Protein AF-A0A2U1D822-F1 (afdb_monomer_lite)

Structure (mmCIF, N/CA/C/O backbone):
data_AF-A0A2U1D822-F1
#
_entry.id   AF-A0A2U1D822-F1
#
loop_
_atom_site.group_PDB
_atom_site.id
_atom_site.t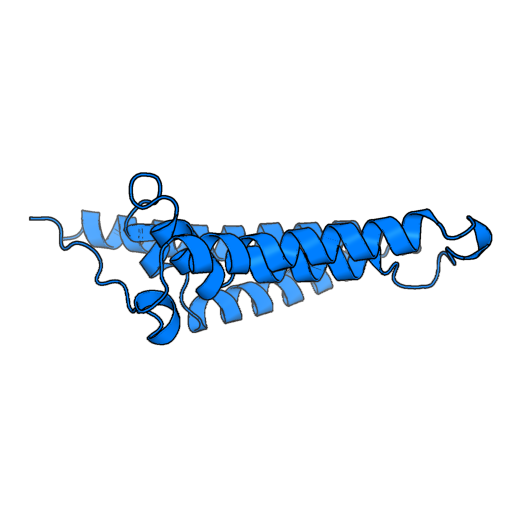ype_symbol
_atom_site.label_atom_id
_atom_site.label_alt_id
_atom_site.label_comp_id
_atom_site.label_asym_id
_atom_site.label_entity_id
_atom_site.label_seq_id
_atom_site.pdbx_PDB_ins_code
_atom_site.Cartn_x
_atom_site.Cartn_y
_atom_site.Cartn_z
_atom_site.occupancy
_atom_site.B_iso_or_equiv
_atom_site.auth_seq_id
_atom_site.auth_comp_id
_atom_site.auth_asym_id
_atom_site.auth_atom_id
_atom_site.pdbx_PDB_model_num
ATOM 1 N N . MET A 1 1 ? -28.065 -1.301 16.723 1.00 39.00 1 MET A N 1
ATOM 2 C CA . MET A 1 1 ? -26.795 -0.536 16.687 1.00 39.00 1 MET A CA 1
ATOM 3 C C . MET A 1 1 ? -25.893 -1.210 15.665 1.00 39.00 1 MET A C 1
ATOM 5 O O . MET A 1 1 ? -25.746 -2.418 15.758 1.00 39.00 1 MET A O 1
ATOM 9 N N . ARG A 1 2 ? -25.371 -0.494 14.656 1.00 43.84 2 ARG A N 1
ATOM 10 C CA . ARG A 1 2 ? -24.466 -1.105 13.662 1.00 43.84 2 ARG A CA 1
ATOM 11 C C . ARG A 1 2 ? -23.224 -1.605 14.393 1.00 43.84 2 ARG A C 1
ATOM 13 O O . ARG A 1 2 ? -22.557 -0.795 15.034 1.00 43.84 2 ARG A O 1
ATOM 20 N N . GLU A 1 3 ? -22.934 -2.901 14.318 1.00 45.62 3 GLU A N 1
ATOM 21 C CA . GLU A 1 3 ? -21.691 -3.445 14.857 1.00 45.62 3 GLU A CA 1
ATOM 22 C C . GLU A 1 3 ? -20.515 -2.708 14.212 1.00 45.62 3 GLU A C 1
ATOM 24 O O . GLU A 1 3 ? -20.266 -2.793 13.007 1.00 45.62 3 GLU A O 1
ATOM 29 N N . VAL A 1 4 ? -19.820 -1.908 15.018 1.00 54.69 4 VAL A N 1
ATOM 30 C CA . VAL A 1 4 ? -18.572 -1.273 14.611 1.00 54.69 4 VAL A CA 1
ATOM 31 C C . VAL A 1 4 ? -17.599 -2.412 14.338 1.00 54.69 4 VAL A C 1
ATOM 33 O O . VAL A 1 4 ? -17.289 -3.183 15.245 1.00 54.69 4 VAL A O 1
ATOM 36 N N . ALA A 1 5 ? -17.164 -2.554 13.083 1.00 58.69 5 ALA A N 1
ATOM 37 C CA . ALA A 1 5 ? -16.240 -3.607 12.680 1.00 58.69 5 ALA A CA 1
ATOM 38 C C . ALA A 1 5 ? -15.054 -3.671 13.661 1.00 58.69 5 ALA A C 1
ATOM 40 O O . ALA A 1 5 ? -14.331 -2.687 13.831 1.00 58.69 5 ALA A O 1
ATOM 41 N N . LYS A 1 6 ? -14.866 -4.820 14.327 1.00 65.56 6 LYS A N 1
ATOM 42 C CA . LYS A 1 6 ? -13.728 -5.026 15.231 1.00 65.56 6 LYS A CA 1
ATOM 43 C C . LYS A 1 6 ? -12.440 -4.969 14.412 1.00 65.56 6 LYS A C 1
ATOM 45 O O . LYS A 1 6 ? -12.196 -5.816 13.556 1.00 65.56 6 LYS A O 1
ATOM 50 N N . ILE A 1 7 ? -11.620 -3.953 14.671 1.00 71.38 7 ILE A N 1
ATOM 51 C CA . ILE A 1 7 ? -10.304 -3.822 14.048 1.00 71.38 7 ILE A CA 1
ATOM 52 C C . ILE A 1 7 ? -9.377 -4.859 14.690 1.00 71.38 7 ILE A C 1
ATOM 54 O O . ILE A 1 7 ? -9.053 -4.761 15.876 1.00 71.38 7 ILE A O 1
ATOM 58 N N . ASN A 1 8 ? -8.927 -5.834 13.899 1.00 78.06 8 ASN A N 1
ATOM 59 C CA . ASN A 1 8 ? -7.867 -6.760 14.294 1.00 78.06 8 ASN A CA 1
ATOM 60 C C . ASN A 1 8 ? -6.518 -6.041 14.222 1.00 78.06 8 ASN A C 1
ATOM 62 O O . ASN A 1 8 ? -5.815 -6.055 13.208 1.00 78.06 8 ASN A O 1
ATOM 66 N N . TRP A 1 9 ? -6.202 -5.349 15.309 1.00 82.12 9 TRP A N 1
ATOM 67 C CA . TRP A 1 9 ? -4.990 -4.561 15.439 1.00 82.12 9 TRP A CA 1
ATOM 68 C C . TRP A 1 9 ? -3.732 -5.418 15.380 1.00 82.12 9 TRP A C 1
ATOM 70 O O . TRP A 1 9 ? -3.612 -6.428 16.071 1.00 82.12 9 TRP A O 1
ATOM 80 N N . ILE A 1 10 ? -2.746 -4.943 14.626 1.00 85.38 10 ILE A N 1
ATOM 81 C CA . ILE A 1 10 ? -1.375 -5.418 14.742 1.00 85.38 10 ILE A CA 1
ATOM 82 C C . ILE A 1 10 ? -0.826 -4.891 16.073 1.00 85.38 10 ILE A C 1
ATOM 84 O O . ILE A 1 10 ? -0.822 -3.680 16.317 1.00 85.38 10 ILE A O 1
ATOM 88 N N . ALA A 1 11 ? -0.383 -5.806 16.941 1.00 86.94 11 ALA A N 1
ATOM 89 C CA . ALA A 1 11 ? -0.072 -5.513 18.342 1.00 86.94 11 ALA A CA 1
ATOM 90 C C . ALA A 1 11 ? 0.911 -4.343 18.512 1.00 86.94 11 ALA A C 1
ATOM 92 O O . ALA A 1 11 ? 0.666 -3.436 19.306 1.00 86.94 11 ALA A O 1
ATOM 93 N N . TRP A 1 12 ? 1.985 -4.313 17.718 1.00 91.19 12 TRP A N 1
ATOM 94 C CA . TRP A 1 12 ? 2.979 -3.243 17.802 1.00 91.19 12 TRP A CA 1
ATOM 95 C C . TRP A 1 12 ? 2.443 -1.895 17.302 1.00 91.19 12 TRP A C 1
ATOM 97 O O . TRP A 1 12 ? 2.732 -0.878 17.923 1.00 91.19 12 TRP A O 1
ATOM 107 N N . ILE A 1 13 ? 1.600 -1.871 16.257 1.00 88.25 13 ILE A N 1
ATOM 108 C CA . ILE A 1 13 ? 1.005 -0.632 15.714 1.00 88.25 13 ILE A CA 1
ATOM 109 C C . ILE A 1 13 ? 0.083 0.017 16.744 1.00 88.25 13 ILE A C 1
ATOM 111 O O . ILE A 1 13 ? 0.093 1.238 16.921 1.00 88.25 13 ILE A O 1
ATOM 115 N N . LYS A 1 14 ? -0.701 -0.805 17.451 1.00 86.75 14 LYS A N 1
ATOM 116 C CA . LYS A 1 14 ? -1.608 -0.344 18.507 1.00 86.75 14 LYS A CA 1
ATOM 117 C C . LYS A 1 14 ? -0.854 0.410 19.605 1.00 86.75 14 LYS A C 1
ATOM 119 O O . LYS A 1 14 ? -1.338 1.442 20.066 1.00 86.75 14 LYS A O 1
ATOM 124 N N . ASN A 1 15 ? 0.334 -0.079 19.958 1.00 92.50 15 ASN A N 1
ATOM 125 C CA . ASN A 1 15 ? 1.156 0.427 21.057 1.00 92.50 15 ASN A CA 1
ATOM 126 C C . ASN A 1 15 ? 2.053 1.617 20.677 1.00 92.50 15 ASN A C 1
ATOM 128 O O . ASN A 1 15 ? 2.750 2.152 21.537 1.00 92.50 15 ASN A O 1
ATOM 132 N N . LEU A 1 16 ? 2.044 2.060 19.415 1.00 92.62 16 LEU A N 1
ATOM 133 C CA . LEU A 1 16 ? 2.829 3.221 19.000 1.00 92.62 16 LEU A CA 1
ATOM 134 C C . LEU A 1 16 ? 2.352 4.498 19.709 1.00 92.62 16 LEU A C 1
ATOM 136 O O . LEU A 1 16 ? 1.169 4.675 20.016 1.00 92.62 16 LEU A O 1
ATOM 140 N N . LYS A 1 17 ? 3.250 5.464 19.874 1.00 93.62 17 LYS A N 1
ATOM 141 C CA . LYS A 1 17 ? 2.914 6.859 20.191 1.00 93.62 17 LYS A CA 1
ATOM 142 C C . LYS A 1 17 ? 2.474 7.599 18.916 1.00 93.62 17 LYS A C 1
ATOM 144 O O . LYS A 1 17 ? 2.863 7.192 17.820 1.00 93.62 17 LYS A O 1
ATOM 149 N N . PRO A 1 18 ? 1.677 8.681 19.005 1.00 89.19 18 PRO A N 1
ATOM 150 C CA . PRO A 1 18 ? 1.210 9.414 17.823 1.00 89.19 18 PRO A CA 1
ATOM 151 C C . PRO A 1 18 ? 2.341 9.872 16.889 1.00 89.19 18 PRO A C 1
ATOM 153 O O . PRO A 1 18 ? 2.249 9.688 15.680 1.00 89.19 18 PRO A O 1
ATOM 156 N N . TRP A 1 19 ? 3.449 10.374 17.440 1.00 91.06 19 TRP A N 1
ATOM 157 C CA . TRP A 1 19 ? 4.611 10.796 16.649 1.00 91.06 19 TRP A CA 1
ATOM 158 C C . TRP A 1 19 ? 5.303 9.626 15.926 1.00 91.06 19 TRP A C 1
ATOM 160 O O . TRP A 1 19 ? 5.722 9.777 14.782 1.00 91.06 19 TRP A O 1
ATOM 170 N N . GLN A 1 20 ? 5.357 8.434 16.538 1.00 93.00 20 GLN A N 1
ATOM 171 C CA . GLN A 1 20 ? 5.950 7.243 15.913 1.00 93.00 20 GLN A CA 1
ATOM 172 C C . GLN A 1 20 ? 5.152 6.805 14.682 1.00 93.00 20 GLN A C 1
ATOM 174 O O . GLN A 1 20 ? 5.732 6.385 13.687 1.00 93.00 20 GLN A O 1
ATOM 179 N N . VAL A 1 21 ? 3.822 6.946 14.717 1.00 89.75 21 VAL A N 1
ATOM 180 C CA . VAL A 1 21 ? 2.963 6.643 13.560 1.00 89.75 21 VAL A CA 1
ATOM 181 C C . VAL A 1 21 ? 3.304 7.544 12.385 1.00 89.75 21 VAL A C 1
ATOM 183 O O . VAL A 1 21 ? 3.393 7.059 11.260 1.00 89.75 21 VAL A O 1
ATOM 186 N N . TRP A 1 22 ? 3.495 8.840 12.638 1.00 88.56 22 TRP A N 1
ATOM 187 C CA . TRP A 1 22 ? 3.862 9.795 11.598 1.00 88.56 22 TRP A CA 1
ATOM 188 C C . TRP A 1 22 ? 5.211 9.458 10.974 1.00 88.56 22 TRP A C 1
ATOM 190 O O . TRP A 1 22 ? 5.287 9.351 9.754 1.00 88.56 22 TRP A O 1
ATOM 200 N N . ILE A 1 23 ? 6.229 9.182 11.790 1.00 89.62 23 ILE A N 1
ATOM 201 C CA . ILE A 1 23 ? 7.561 8.800 11.299 1.00 89.62 23 ILE A CA 1
ATOM 202 C C . ILE A 1 23 ? 7.499 7.530 10.445 1.00 89.62 23 ILE A C 1
ATOM 204 O O . ILE A 1 23 ? 7.980 7.523 9.315 1.00 89.62 23 ILE A O 1
ATOM 208 N N . ILE A 1 24 ? 6.858 6.471 10.945 1.00 89.31 24 ILE A N 1
ATOM 209 C CA . ILE A 1 24 ? 6.770 5.186 10.231 1.00 89.31 24 ILE A CA 1
ATOM 210 C C . ILE A 1 24 ? 5.976 5.333 8.929 1.00 89.31 24 ILE A C 1
ATOM 212 O O . ILE A 1 24 ? 6.291 4.692 7.933 1.00 89.31 24 ILE A O 1
ATOM 216 N N . SER A 1 25 ? 4.969 6.206 8.908 1.00 84.00 25 SER A N 1
ATOM 217 C CA . SER A 1 25 ? 4.188 6.455 7.697 1.00 84.00 25 SER A CA 1
ATOM 218 C C . SER A 1 25 ? 4.933 7.278 6.644 1.00 84.00 25 SER A C 1
ATOM 220 O O . SER A 1 25 ? 4.593 7.185 5.468 1.00 84.00 25 SER A O 1
ATOM 222 N N . LEU A 1 26 ? 5.910 8.095 7.050 1.00 85.56 26 LEU A N 1
ATOM 223 C CA . LEU A 1 26 ? 6.713 8.932 6.153 1.00 85.56 26 LEU A CA 1
ATOM 224 C C . LEU A 1 26 ? 7.956 8.212 5.620 1.00 85.56 26 LEU A C 1
ATOM 226 O O . LEU A 1 26 ? 8.433 8.555 4.546 1.00 85.56 26 LEU A O 1
ATOM 230 N N . LEU A 1 27 ? 8.447 7.195 6.329 1.00 85.50 27 LEU A N 1
ATOM 231 C CA . LEU A 1 27 ? 9.607 6.380 5.950 1.00 85.50 27 LEU A CA 1
ATOM 232 C C . LEU A 1 27 ? 9.604 5.909 4.478 1.00 85.50 27 LEU A C 1
ATOM 234 O O . LEU A 1 27 ? 10.597 6.144 3.792 1.00 85.50 27 LEU A O 1
ATOM 238 N N . PRO A 1 28 ? 8.510 5.328 3.946 1.00 83.12 28 PRO A N 1
ATOM 239 C CA . PRO A 1 28 ? 8.442 4.935 2.539 1.00 83.12 28 PRO A CA 1
ATOM 240 C C . PRO A 1 28 ? 8.572 6.127 1.589 1.00 83.12 28 PRO A C 1
ATOM 242 O O . PRO A 1 28 ? 9.224 6.020 0.561 1.00 83.12 28 PRO A O 1
ATOM 245 N N . LEU A 1 29 ? 7.987 7.277 1.938 1.00 81.81 29 LEU A N 1
ATOM 246 C CA . LEU A 1 29 ? 8.046 8.487 1.117 1.00 81.81 29 LEU A CA 1
ATOM 247 C C . LEU A 1 29 ? 9.462 9.083 1.101 1.00 81.81 29 LEU A C 1
ATOM 249 O O . LEU A 1 29 ? 9.939 9.516 0.057 1.00 81.81 29 LEU A O 1
ATOM 253 N N . ILE A 1 30 ? 10.158 9.033 2.241 1.00 85.94 30 ILE A N 1
ATOM 254 C CA . ILE A 1 30 ? 11.574 9.406 2.350 1.00 85.94 30 ILE A CA 1
ATOM 255 C C . ILE A 1 30 ? 12.434 8.467 1.498 1.00 85.94 30 ILE A C 1
ATOM 257 O O . ILE A 1 30 ? 13.287 8.945 0.757 1.00 85.94 30 ILE A O 1
ATOM 261 N N . MET A 1 31 ? 12.192 7.151 1.545 1.00 84.12 31 MET A N 1
ATOM 262 C CA . MET A 1 31 ? 12.903 6.185 0.699 1.00 84.12 31 MET A CA 1
ATOM 263 C C . MET A 1 31 ? 12.696 6.479 -0.789 1.00 84.12 31 MET A C 1
ATOM 265 O O . MET A 1 31 ? 13.678 6.523 -1.526 1.00 84.12 31 MET A O 1
ATOM 269 N N . VAL A 1 32 ? 11.456 6.750 -1.216 1.00 82.62 32 VAL A N 1
ATOM 270 C CA . VAL A 1 32 ? 11.170 7.166 -2.598 1.00 82.62 32 VAL A CA 1
ATOM 271 C C . VAL A 1 32 ? 11.982 8.408 -2.953 1.00 82.62 32 VAL A C 1
ATOM 273 O O . VAL A 1 32 ? 12.696 8.402 -3.949 1.00 82.62 32 VAL A O 1
ATOM 276 N N . PHE A 1 33 ? 11.951 9.441 -2.110 1.00 83.38 33 PHE A N 1
ATOM 277 C CA . PHE A 1 33 ? 12.666 10.689 -2.369 1.00 83.38 33 PHE A CA 1
ATOM 278 C C . PHE A 1 33 ? 14.187 10.501 -2.463 1.00 83.38 33 PHE A C 1
ATOM 280 O O . PHE A 1 33 ? 14.824 11.045 -3.365 1.00 83.38 33 PHE A O 1
ATOM 287 N N . MET A 1 34 ? 14.784 9.707 -1.569 1.00 84.62 34 MET A N 1
ATOM 288 C CA . MET A 1 34 ? 16.222 9.416 -1.593 1.00 84.62 34 MET A CA 1
ATOM 289 C C . MET A 1 34 ? 16.625 8.668 -2.864 1.00 84.62 34 MET A C 1
ATOM 291 O O . MET A 1 34 ? 17.638 9.005 -3.477 1.00 84.62 34 MET A O 1
ATOM 295 N N . ILE A 1 35 ? 15.825 7.683 -3.277 1.00 80.62 35 ILE A N 1
ATOM 2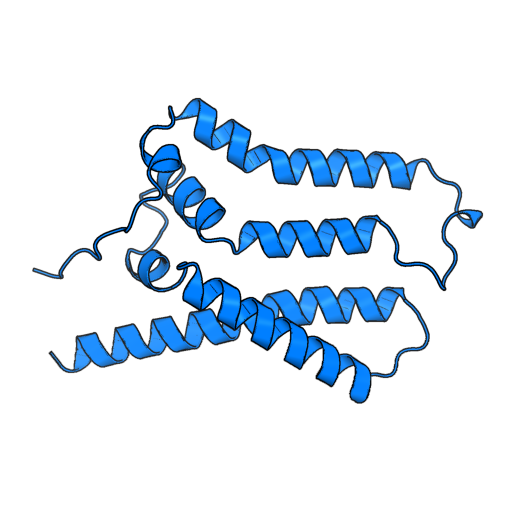96 C CA . ILE A 1 35 ? 16.096 6.897 -4.479 1.00 80.62 35 ILE A CA 1
ATOM 297 C C . ILE A 1 35 ? 15.930 7.761 -5.735 1.00 80.62 35 ILE A C 1
ATOM 299 O O . ILE A 1 35 ? 16.821 7.782 -6.583 1.00 80.62 35 ILE A O 1
ATOM 303 N N . GLU A 1 36 ? 14.854 8.544 -5.826 1.00 76.69 36 GLU A N 1
ATOM 304 C CA . GLU A 1 36 ? 14.637 9.490 -6.926 1.00 76.69 36 GLU A CA 1
ATOM 305 C C . GLU A 1 36 ? 15.791 10.487 -7.052 1.00 76.69 36 GLU A C 1
ATOM 307 O O . GLU A 1 36 ? 16.314 10.691 -8.147 1.00 76.69 36 GLU A O 1
ATOM 312 N N . THR A 1 37 ? 16.255 11.047 -5.930 1.00 82.12 37 THR A N 1
ATOM 313 C CA . THR A 1 37 ? 17.381 11.993 -5.905 1.00 82.12 37 THR A CA 1
ATOM 314 C C . THR A 1 37 ? 18.683 11.331 -6.356 1.00 82.12 37 THR A C 1
ATOM 316 O O . THR A 1 37 ? 19.414 11.902 -7.167 1.00 82.12 37 THR A O 1
ATOM 319 N N . TYR A 1 38 ? 18.964 10.111 -5.884 1.00 82.00 38 TYR A N 1
ATOM 320 C CA . TYR A 1 38 ? 20.138 9.337 -6.299 1.00 82.00 38 TYR A CA 1
ATOM 321 C C . TYR A 1 38 ? 20.162 9.112 -7.814 1.00 82.00 38 TYR A C 1
ATOM 323 O O . TYR A 1 38 ? 21.198 9.270 -8.461 1.00 82.00 38 TYR A O 1
ATOM 331 N N . PHE A 1 39 ? 19.010 8.767 -8.385 1.00 72.88 39 PHE A N 1
ATOM 332 C CA . PHE A 1 39 ? 18.868 8.499 -9.808 1.00 72.88 39 PHE A CA 1
ATOM 333 C C . PHE A 1 39 ? 18.815 9.770 -10.660 1.00 72.88 39 PHE A C 1
ATOM 335 O O . PHE A 1 39 ? 19.313 9.772 -11.781 1.00 72.88 39 PHE A O 1
ATOM 342 N N . TYR A 1 40 ? 18.275 10.874 -10.141 1.00 73.56 40 TYR A N 1
ATOM 343 C CA . TYR A 1 40 ? 18.278 12.176 -10.819 1.00 73.56 40 TYR A CA 1
ATOM 344 C C . TYR A 1 40 ? 19.692 12.701 -11.093 1.00 73.56 40 TYR A C 1
ATOM 346 O O . TYR A 1 40 ? 19.922 13.369 -12.094 1.00 73.56 40 TYR A O 1
ATOM 354 N N . GLN A 1 41 ? 20.655 12.350 -10.242 1.00 79.25 41 GLN A N 1
ATOM 355 C CA . GLN A 1 41 ? 22.057 12.731 -10.410 1.00 79.25 41 GLN A CA 1
ATOM 356 C C . GLN A 1 41 ? 22.809 11.877 -11.446 1.00 79.25 41 GLN A C 1
ATOM 358 O O . GLN A 1 41 ? 23.979 12.146 -11.724 1.00 79.25 41 GLN A O 1
ATOM 363 N N . LYS A 1 42 ? 22.192 10.826 -12.002 1.00 77.88 42 LYS A N 1
ATOM 364 C CA . LYS A 1 42 ? 22.848 9.946 -12.975 1.00 77.88 42 LYS A CA 1
ATOM 365 C C . LYS A 1 42 ? 22.689 10.486 -14.403 1.00 77.88 42 LYS A C 1
ATOM 367 O O . LYS A 1 42 ? 21.599 10.924 -14.770 1.00 77.88 42 LYS A O 1
ATOM 372 N N . PRO A 1 43 ? 23.756 10.447 -15.223 1.00 72.94 43 PRO A N 1
ATOM 373 C CA . PRO A 1 43 ? 23.703 10.914 -16.606 1.00 72.94 43 PRO A CA 1
ATOM 374 C C . PRO A 1 43 ? 22.724 10.077 -17.435 1.00 72.94 43 PRO A C 1
ATOM 376 O O . PRO A 1 43 ? 22.493 8.911 -17.129 1.00 72.94 43 PRO A O 1
ATOM 379 N N . LEU A 1 44 ? 22.197 10.649 -18.52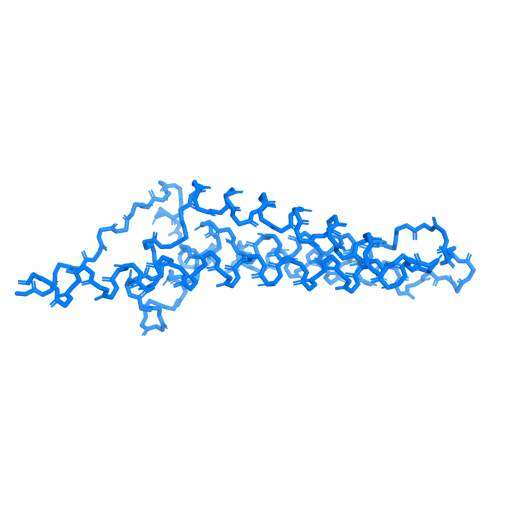3 1.00 65.25 44 LEU A N 1
ATOM 380 C CA . LEU A 1 44 ? 21.237 9.975 -19.412 1.00 65.25 44 LEU A CA 1
ATOM 381 C C . LEU A 1 44 ? 21.730 8.606 -19.919 1.00 65.25 44 LEU A C 1
ATOM 383 O O . LEU A 1 44 ? 20.942 7.678 -20.035 1.00 65.25 44 LEU A O 1
ATOM 387 N N . SER A 1 45 ? 23.041 8.450 -20.117 1.00 64.75 45 SER A N 1
ATOM 388 C CA . SER A 1 45 ? 23.689 7.191 -20.514 1.00 64.75 45 SER A CA 1
ATOM 389 C C . SER A 1 45 ? 23.629 6.074 -19.463 1.00 64.75 45 SER A C 1
ATOM 391 O O . SER A 1 45 ? 23.862 4.911 -19.786 1.00 64.75 45 SER A O 1
ATOM 393 N N . TYR A 1 46 ? 23.327 6.404 -18.204 1.00 64.44 46 TYR A N 1
ATOM 394 C CA . TYR A 1 46 ? 23.095 5.431 -17.137 1.00 64.44 46 TYR A CA 1
ATOM 395 C C . TYR A 1 46 ? 21.757 4.695 -17.323 1.00 64.44 46 TYR A C 1
ATOM 397 O O . TYR A 1 46 ? 21.601 3.555 -16.876 1.00 64.44 46 TYR A O 1
ATOM 405 N N . TRP A 1 47 ? 20.809 5.326 -18.019 1.00 60.81 47 TRP A N 1
ATOM 406 C CA . TRP A 1 47 ? 19.490 4.785 -18.318 1.00 60.81 47 TRP A CA 1
ATOM 407 C C . TRP A 1 47 ? 19.549 3.923 -19.577 1.00 60.81 47 TRP A C 1
ATOM 409 O O . TRP A 1 47 ? 19.281 4.372 -20.685 1.00 60.81 47 TRP A O 1
ATOM 419 N N . ASN A 1 48 ? 19.942 2.661 -19.405 1.00 62.34 48 ASN A N 1
ATOM 420 C CA . ASN A 1 48 ? 19.831 1.668 -20.467 1.00 62.34 48 ASN A CA 1
ATOM 421 C C . ASN A 1 48 ? 18.357 1.260 -20.620 1.00 62.34 48 ASN A C 1
ATOM 423 O O . ASN A 1 48 ? 17.758 0.774 -19.662 1.00 62.34 48 ASN A O 1
ATOM 427 N N . GLU A 1 49 ? 17.808 1.401 -21.826 1.00 59.34 49 GLU A N 1
ATOM 428 C CA . GLU A 1 49 ? 16.422 1.057 -22.187 1.00 59.34 49 GLU A CA 1
ATOM 429 C C . GLU A 1 49 ? 16.048 -0.409 -21.900 1.00 59.34 49 GLU A C 1
ATOM 431 O O . GLU A 1 49 ? 14.869 -0.744 -21.865 1.00 59.34 49 GLU A O 1
ATOM 436 N N . ASN A 1 50 ? 17.038 -1.272 -21.640 1.00 57.03 50 ASN A N 1
ATOM 437 C CA . ASN A 1 50 ? 16.867 -2.689 -21.308 1.00 57.03 50 ASN A CA 1
ATOM 438 C C . ASN A 1 50 ? 17.047 -3.028 -19.812 1.00 57.03 50 ASN A C 1
ATOM 440 O O . ASN A 1 50 ? 17.063 -4.205 -19.449 1.00 57.03 50 ASN A O 1
ATOM 444 N N . ARG A 1 51 ? 17.189 -2.038 -18.918 1.00 59.09 51 ARG A N 1
ATOM 445 C CA . ARG A 1 51 ? 17.285 -2.259 -17.463 1.00 59.09 51 ARG A CA 1
ATOM 446 C C . ARG A 1 51 ? 16.110 -1.649 -16.717 1.00 59.09 51 ARG A C 1
ATOM 448 O O . ARG A 1 51 ? 15.784 -0.492 -16.944 1.00 59.09 51 ARG A O 1
ATOM 455 N N . LEU A 1 52 ? 15.549 -2.419 -15.777 1.00 58.94 52 LEU A N 1
ATOM 456 C CA . LEU A 1 52 ? 14.578 -1.931 -14.789 1.00 58.94 52 LEU A CA 1
ATOM 457 C C . LEU A 1 52 ? 15.158 -0.701 -14.090 1.00 58.94 52 LEU A C 1
ATOM 459 O O . LEU A 1 52 ? 16.157 -0.798 -13.375 1.00 58.94 52 LEU A O 1
ATOM 463 N N . ASP A 1 53 ? 14.538 0.450 -14.337 1.00 68.75 53 ASP A N 1
ATOM 464 C CA . ASP A 1 53 ? 14.909 1.714 -13.719 1.00 68.75 53 ASP A CA 1
ATOM 465 C C . ASP A 1 53 ? 14.564 1.611 -12.224 1.00 68.75 53 ASP A C 1
ATOM 467 O O . ASP A 1 53 ? 13.468 1.198 -11.830 1.00 68.75 53 ASP A O 1
ATOM 471 N N . GLY A 1 54 ? 15.520 1.946 -11.357 1.00 66.00 54 GLY A N 1
ATOM 472 C CA . GLY A 1 54 ? 15.314 1.876 -9.915 1.00 66.00 54 GLY A CA 1
ATOM 473 C C . GLY A 1 54 ? 14.169 2.767 -9.424 1.00 66.00 54 GLY A C 1
ATOM 474 O O . GLY A 1 54 ? 13.558 2.434 -8.409 1.00 66.00 54 GLY A O 1
ATOM 475 N N . ARG A 1 55 ? 13.786 3.815 -10.163 1.00 68.81 55 ARG A N 1
ATOM 476 C CA . ARG A 1 55 ? 12.561 4.603 -9.941 1.00 68.81 55 ARG A CA 1
ATOM 477 C C . ARG A 1 55 ? 11.301 3.759 -10.100 1.00 68.81 55 ARG A C 1
ATOM 479 O O . ARG A 1 55 ? 10.383 3.843 -9.289 1.00 68.81 55 ARG A O 1
ATOM 486 N N . GLN A 1 56 ? 11.273 2.877 -11.095 1.00 70.56 56 GLN A N 1
ATOM 487 C CA . GLN A 1 56 ? 10.134 2.003 -11.383 1.00 70.56 56 GLN A CA 1
ATOM 488 C C . GLN A 1 56 ? 9.950 0.954 -10.283 1.00 70.56 56 GLN A C 1
ATOM 490 O O . GLN A 1 56 ? 8.839 0.758 -9.786 1.00 70.56 56 GLN A O 1
ATOM 495 N N . ILE A 1 57 ? 11.049 0.331 -9.845 1.00 70.88 57 ILE A N 1
ATOM 496 C CA . ILE A 1 57 ? 11.053 -0.600 -8.704 1.00 70.88 57 ILE A CA 1
ATOM 497 C C . ILE A 1 57 ? 10.572 0.120 -7.439 1.00 70.88 57 ILE A C 1
ATOM 499 O O . ILE A 1 57 ? 9.740 -0.397 -6.694 1.00 70.88 57 ILE A O 1
ATOM 503 N N . THR A 1 58 ? 11.058 1.339 -7.224 1.00 71.88 58 THR A N 1
ATOM 504 C CA . THR A 1 58 ? 10.718 2.169 -6.065 1.00 71.88 58 THR A CA 1
ATOM 505 C C . THR A 1 58 ? 9.242 2.543 -6.040 1.00 71.88 58 THR A C 1
ATOM 507 O O . THR A 1 58 ? 8.592 2.384 -5.007 1.00 71.88 58 THR A O 1
ATOM 510 N N . MET A 1 59 ? 8.677 2.952 -7.177 1.00 71.94 59 MET A N 1
ATOM 511 C CA . MET A 1 59 ? 7.243 3.212 -7.314 1.00 71.94 59 MET A CA 1
ATOM 512 C C . MET A 1 59 ? 6.417 1.946 -7.079 1.00 71.94 59 MET A C 1
ATOM 514 O O . MET A 1 59 ? 5.442 1.984 -6.329 1.00 71.94 59 MET A O 1
ATOM 518 N N . GLY A 1 60 ? 6.824 0.805 -7.643 1.00 73.81 60 GLY A N 1
ATOM 519 C CA . GLY A 1 60 ? 6.160 -0.481 -7.413 1.00 73.81 60 GLY A CA 1
ATOM 520 C C . GLY A 1 60 ? 6.110 -0.855 -5.929 1.00 73.81 60 GLY A C 1
ATOM 521 O O . GLY A 1 60 ? 5.039 -1.151 -5.397 1.00 73.81 60 GLY A O 1
ATOM 522 N N . LEU A 1 61 ? 7.245 -0.761 -5.232 1.00 76.56 61 LEU A N 1
ATOM 523 C CA . LEU A 1 61 ? 7.337 -1.028 -3.794 1.00 76.56 61 LEU A CA 1
ATOM 524 C C . LEU A 1 61 ? 6.537 -0.019 -2.961 1.00 76.56 61 LEU A C 1
ATOM 526 O O . LEU A 1 61 ? 5.882 -0.407 -1.992 1.00 76.56 61 LEU A O 1
ATOM 530 N N . TYR A 1 62 ? 6.540 1.256 -3.349 1.00 80.12 62 TYR A N 1
ATOM 531 C CA . TYR A 1 62 ? 5.746 2.294 -2.697 1.00 80.12 62 TYR A CA 1
ATOM 532 C C . TYR A 1 62 ? 4.245 2.004 -2.791 1.00 80.12 62 TYR A C 1
ATOM 534 O O . TYR A 1 62 ? 3.544 2.044 -1.776 1.00 80.12 62 TYR A O 1
ATOM 542 N N . PHE A 1 63 ? 3.749 1.636 -3.975 1.00 74.38 63 PHE A N 1
ATOM 543 C CA . PHE A 1 63 ? 2.352 1.240 -4.137 1.00 74.38 63 PHE A CA 1
ATOM 544 C C . PHE A 1 63 ? 2.035 -0.044 -3.369 1.00 74.38 63 PHE A C 1
ATOM 546 O O . PHE A 1 63 ? 1.020 -0.094 -2.678 1.00 74.38 63 PHE A O 1
ATOM 553 N N . MET A 1 64 ? 2.914 -1.051 -3.394 1.00 77.06 64 MET A N 1
ATOM 554 C CA . MET A 1 64 ? 2.730 -2.256 -2.576 1.00 77.06 64 MET A CA 1
ATOM 555 C C . MET A 1 64 ? 2.591 -1.915 -1.090 1.00 77.06 64 MET A C 1
ATOM 557 O O . MET A 1 64 ? 1.686 -2.442 -0.439 1.00 77.06 64 MET A O 1
ATOM 561 N N . TRP A 1 65 ? 3.429 -1.008 -0.571 1.00 81.81 65 TRP A N 1
ATOM 562 C CA . TRP A 1 65 ? 3.375 -0.531 0.810 1.00 81.81 65 TRP A CA 1
ATOM 563 C C . TRP A 1 65 ? 2.072 0.209 1.135 1.00 81.81 65 TRP A C 1
ATOM 565 O O . TRP A 1 65 ? 1.429 -0.113 2.138 1.00 81.81 65 TRP A O 1
ATOM 575 N N . LEU A 1 66 ? 1.667 1.167 0.290 1.00 77.44 66 LEU A N 1
ATOM 576 C CA . LEU A 1 66 ? 0.461 1.995 0.465 1.00 77.44 66 LEU A CA 1
ATOM 577 C C . LEU A 1 66 ? -0.822 1.184 0.649 1.00 77.44 66 LEU A C 1
ATOM 579 O O . LEU A 1 66 ? -1.812 1.681 1.185 1.00 77.44 66 LEU A O 1
ATOM 583 N N . PHE A 1 67 ? -0.802 -0.047 0.163 1.00 76.69 67 PHE A N 1
ATOM 584 C CA . PHE A 1 67 ? -1.930 -0.954 0.149 1.00 76.69 67 PHE A CA 1
ATOM 585 C C . PHE A 1 67 ? -1.833 -2.059 1.208 1.00 76.69 67 PHE A C 1
ATOM 587 O O . PHE A 1 67 ? -2.727 -2.898 1.308 1.00 76.69 67 PHE A O 1
ATOM 594 N N . THR A 1 68 ? -0.787 -2.063 2.038 1.00 83.12 68 THR A N 1
ATOM 595 C CA . THR A 1 68 ? -0.632 -3.051 3.113 1.00 83.12 68 THR A CA 1
ATOM 596 C C . THR A 1 68 ? -1.633 -2.850 4.261 1.00 83.12 68 THR A C 1
ATOM 598 O O . THR A 1 68 ? -2.035 -1.723 4.568 1.00 83.12 68 THR A O 1
ATOM 601 N N . PRO A 1 69 ? -1.960 -3.926 5.006 1.00 82.31 69 PRO A N 1
ATOM 602 C CA . PRO A 1 69 ? -2.669 -3.833 6.285 1.00 82.31 69 PRO A CA 1
ATOM 603 C C . PRO A 1 69 ? -1.980 -2.911 7.299 1.00 82.31 69 PRO A C 1
ATOM 605 O O . PRO A 1 69 ? -2.649 -2.250 8.093 1.00 82.31 69 PRO A O 1
ATOM 608 N N . ILE A 1 70 ? -0.643 -2.864 7.271 1.00 86.75 70 ILE A N 1
ATOM 609 C CA . ILE A 1 70 ? 0.170 -2.010 8.143 1.00 86.75 70 ILE A CA 1
ATOM 610 C C . ILE A 1 70 ? -0.140 -0.542 7.860 1.00 86.75 70 ILE A C 1
ATOM 612 O O . ILE A 1 70 ? -0.522 0.190 8.774 1.00 86.75 70 ILE A O 1
ATOM 616 N N . GLU A 1 71 ? -0.024 -0.117 6.601 1.00 86.06 71 GLU A N 1
ATOM 617 C CA . GLU A 1 71 ? -0.283 1.268 6.218 1.00 86.06 71 GLU A CA 1
ATOM 618 C C . GLU A 1 71 ? -1.730 1.664 6.526 1.00 86.06 71 GLU A C 1
ATOM 620 O O . GLU A 1 71 ? -1.946 2.718 7.123 1.00 86.06 71 GLU A O 1
ATOM 625 N N . ALA A 1 72 ? -2.706 0.794 6.250 1.00 81.69 72 ALA A N 1
ATOM 626 C CA . ALA A 1 72 ? -4.112 1.071 6.536 1.00 81.69 72 ALA A CA 1
ATOM 627 C C . ALA A 1 72 ? -4.377 1.321 8.036 1.00 81.69 72 ALA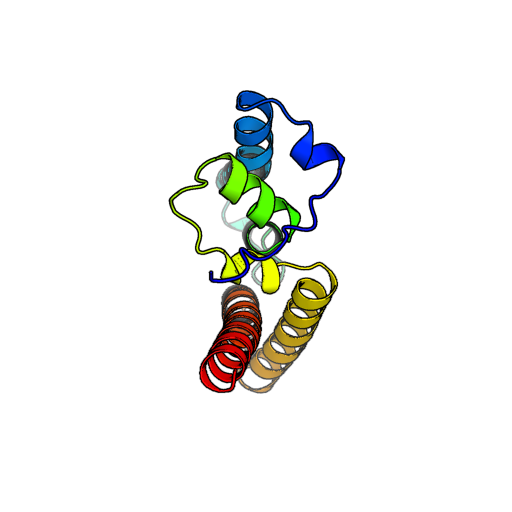 A C 1
ATOM 629 O O . ALA A 1 72 ? -5.144 2.219 8.401 1.00 81.69 72 ALA A O 1
ATOM 630 N N . GLN A 1 73 ? -3.722 0.565 8.925 1.00 85.75 73 GLN A N 1
ATOM 631 C CA . GLN A 1 73 ? -3.818 0.770 10.376 1.00 85.75 73 GLN A CA 1
ATOM 632 C C . GLN A 1 73 ? -3.058 2.022 10.841 1.00 85.75 73 GLN A C 1
ATOM 634 O O . GLN A 1 73 ? -3.547 2.754 11.706 1.00 85.75 73 GLN A O 1
ATOM 639 N N . LEU A 1 74 ? -1.900 2.325 10.246 1.00 88.25 74 LEU A N 1
ATOM 640 C CA . LEU A 1 74 ? -1.169 3.573 10.498 1.00 88.25 74 LEU A CA 1
ATOM 641 C C . LEU A 1 74 ? -1.965 4.800 10.029 1.00 88.25 74 LEU A C 1
ATOM 643 O O . LEU A 1 74 ? -1.990 5.826 10.709 1.00 88.25 74 LEU A O 1
ATOM 647 N N . ARG A 1 75 ? -2.652 4.715 8.888 1.00 85.44 75 ARG A N 1
ATOM 648 C CA . ARG A 1 75 ? -3.518 5.775 8.364 1.00 85.44 75 ARG A CA 1
ATOM 649 C C . ARG A 1 75 ? -4.735 5.992 9.257 1.00 85.44 75 ARG A C 1
ATOM 651 O O . ARG A 1 75 ? -5.030 7.144 9.558 1.00 85.44 75 ARG A O 1
ATOM 658 N N . TYR A 1 76 ? -5.343 4.927 9.791 1.00 84.31 76 TYR A N 1
ATOM 659 C CA . TYR A 1 76 ? -6.404 5.054 10.802 1.00 84.31 76 TYR A CA 1
ATOM 660 C C . TYR A 1 76 ? -5.936 5.826 12.028 1.00 84.31 76 TYR A C 1
ATOM 662 O O . TYR A 1 76 ? -6.622 6.710 12.523 1.00 84.31 76 TYR A O 1
ATOM 670 N N . ARG A 1 77 ? -4.745 5.481 12.528 1.00 85.50 77 ARG A N 1
ATOM 671 C CA . ARG A 1 77 ? -4.163 6.113 13.712 1.00 85.50 77 ARG A CA 1
ATOM 672 C C . ARG A 1 77 ? -3.913 7.604 13.487 1.00 85.50 77 ARG A C 1
ATOM 674 O O . ARG A 1 77 ? -4.067 8.375 14.427 1.00 85.50 77 ARG A O 1
ATOM 681 N N . ARG A 1 78 ? -3.526 8.000 12.269 1.00 87.38 78 ARG A N 1
ATOM 682 C CA . ARG A 1 78 ? -3.345 9.412 11.886 1.00 87.38 78 ARG A CA 1
ATOM 683 C C . ARG A 1 78 ? -4.678 10.131 11.708 1.00 87.38 78 ARG A C 1
ATOM 685 O O . ARG A 1 78 ? -4.826 11.255 12.172 1.00 87.38 78 ARG A O 1
ATOM 692 N N . PHE A 1 79 ? -5.640 9.479 11.059 1.00 84.81 79 PHE A N 1
ATOM 693 C CA . PHE A 1 79 ? -6.887 10.093 10.607 1.00 84.81 79 PHE A CA 1
ATOM 694 C C . PHE A 1 79 ? -8.113 9.213 10.908 1.00 84.81 79 PHE A C 1
ATOM 696 O O . PHE A 1 79 ? -8.794 8.749 9.990 1.00 84.81 79 PHE A O 1
ATOM 703 N N . PRO A 1 80 ? -8.462 9.006 12.190 1.00 76.38 80 PRO A N 1
ATOM 704 C CA . PRO A 1 80 ? -9.500 8.046 12.573 1.00 76.38 80 PRO A CA 1
ATOM 705 C C . PRO A 1 80 ? -10.898 8.443 12.085 1.00 76.38 80 PRO A C 1
ATOM 707 O O . PRO A 1 80 ? -11.753 7.588 11.890 1.00 76.38 80 PRO A O 1
ATOM 710 N N . ARG A 1 81 ? -11.137 9.741 11.854 1.00 75.38 81 ARG A N 1
ATOM 711 C CA . ARG A 1 81 ? -12.428 10.268 11.379 1.00 75.38 81 ARG A CA 1
ATOM 712 C C . ARG A 1 81 ? -12.612 10.203 9.861 1.00 75.38 81 ARG A C 1
ATOM 714 O O . ARG A 1 81 ? -13.724 10.406 9.392 1.00 75.38 81 ARG A O 1
ATOM 721 N N . GLN A 1 82 ? -11.545 9.958 9.100 1.00 69.44 82 GLN A N 1
ATOM 722 C CA . GLN A 1 82 ? -11.586 9.978 7.632 1.00 69.44 82 GLN A CA 1
ATOM 723 C C . GLN A 1 82 ? -11.762 8.586 7.016 1.00 69.44 82 GLN A C 1
ATOM 725 O O . GLN A 1 82 ? -12.049 8.484 5.827 1.00 69.44 82 GLN A O 1
ATOM 730 N N . MET A 1 83 ? -11.597 7.512 7.796 1.00 64.62 83 MET A N 1
ATOM 731 C CA . MET A 1 83 ? -11.652 6.147 7.272 1.00 64.62 83 MET A CA 1
ATOM 732 C C . MET A 1 83 ? -12.967 5.456 7.647 1.00 64.62 83 MET A C 1
ATOM 734 O O . MET A 1 83 ? -13.268 5.304 8.832 1.00 64.62 83 MET A O 1
ATOM 738 N N . PRO A 1 84 ? -13.760 5.002 6.661 1.00 63.91 84 PRO A N 1
ATOM 739 C CA . PRO A 1 84 ? -14.954 4.221 6.939 1.00 63.91 84 PRO A CA 1
ATOM 740 C C . PRO A 1 84 ? -14.571 2.874 7.566 1.00 63.91 84 PRO A C 1
ATOM 742 O O . PRO A 1 84 ? -13.682 2.182 7.074 1.00 63.91 84 PRO A O 1
ATOM 745 N N . ASN A 1 85 ? -15.299 2.455 8.607 1.00 63.56 85 ASN A N 1
ATOM 746 C CA . ASN A 1 85 ? -15.045 1.205 9.348 1.00 63.56 85 ASN A CA 1
ATOM 747 C C . ASN A 1 85 ? -14.950 -0.047 8.451 1.00 63.56 85 ASN A C 1
ATOM 749 O O . ASN A 1 85 ? -14.272 -1.014 8.793 1.00 63.56 85 ASN A O 1
ATOM 753 N N . TYR A 1 86 ? -15.597 -0.025 7.283 1.00 60.78 86 TYR A N 1
ATOM 754 C CA . TYR A 1 86 ? -15.550 -1.113 6.307 1.00 60.78 86 TYR A CA 1
ATOM 755 C C . TYR A 1 86 ? -14.156 -1.312 5.704 1.00 60.78 86 TYR A C 1
ATOM 757 O O . TYR A 1 86 ? -13.807 -2.438 5.375 1.00 60.78 86 TYR A O 1
ATOM 765 N N . GLN A 1 87 ? -13.322 -0.273 5.623 1.00 62.25 87 GLN A N 1
ATOM 766 C CA . GLN A 1 87 ? -11.984 -0.353 5.033 1.00 62.25 87 GLN A CA 1
ATOM 767 C C . GLN A 1 87 ? -11.066 -1.338 5.789 1.00 62.25 87 GLN A C 1
ATOM 769 O O . GLN A 1 87 ? -10.253 -2.021 5.165 1.00 62.25 87 GLN A O 1
ATOM 774 N N . TYR A 1 88 ? -11.263 -1.522 7.102 1.00 63.09 88 TYR A N 1
ATOM 775 C CA . TYR A 1 88 ? -10.528 -2.517 7.907 1.00 63.09 88 TYR A CA 1
ATOM 776 C C . TYR A 1 88 ? -10.929 -3.952 7.616 1.00 63.09 88 TYR A C 1
ATOM 778 O O . TYR A 1 88 ? -10.096 -4.852 7.704 1.00 63.09 88 TYR A O 1
ATOM 786 N N . GLN A 1 89 ? -12.185 -4.180 7.227 1.00 61.53 89 GLN A N 1
ATOM 787 C CA . GLN A 1 89 ? -12.592 -5.503 6.772 1.00 61.53 89 GLN A CA 1
ATOM 788 C C . GLN A 1 89 ? -11.844 -5.874 5.494 1.00 61.53 89 GLN A C 1
ATOM 790 O O . GLN A 1 89 ? -11.652 -7.058 5.231 1.00 61.53 89 GLN A O 1
ATOM 795 N N . VAL A 1 90 ? -11.420 -4.893 4.696 1.00 59.22 90 VAL A N 1
ATOM 796 C CA . VAL A 1 90 ? -10.837 -5.132 3.378 1.00 59.22 90 VAL A CA 1
ATOM 797 C C . VAL A 1 90 ? -9.302 -5.146 3.378 1.00 59.22 90 VAL A C 1
ATOM 799 O O . VAL A 1 90 ? -8.711 -5.876 2.590 1.00 59.22 90 VAL A O 1
ATOM 802 N N . ALA A 1 91 ? -8.642 -4.464 4.315 1.00 67.94 91 ALA A N 1
ATOM 803 C CA . ALA A 1 91 ? -7.179 -4.409 4.429 1.00 67.94 91 ALA A CA 1
ATOM 804 C C . ALA A 1 91 ? -6.581 -5.487 5.367 1.00 67.94 91 ALA A C 1
ATOM 806 O O . ALA A 1 91 ? -5.806 -5.174 6.266 1.00 67.94 91 ALA A O 1
ATOM 807 N N . THR A 1 92 ? -6.946 -6.763 5.198 1.00 77.94 92 THR A N 1
ATOM 808 C CA . THR A 1 92 ? -6.327 -7.884 5.952 1.00 77.94 92 THR A CA 1
ATOM 809 C C . THR A 1 92 ? -5.191 -8.529 5.157 1.00 77.94 92 THR A C 1
ATOM 811 O O . THR A 1 92 ? -5.183 -8.439 3.933 1.00 77.94 92 THR A O 1
ATOM 814 N N . TRP A 1 93 ? -4.254 -9.222 5.819 1.00 79.31 93 TRP A N 1
ATOM 815 C CA . TRP A 1 93 ? -3.122 -9.883 5.143 1.00 79.31 93 TRP A CA 1
ATOM 816 C C . TRP A 1 93 ? -3.553 -10.871 4.057 1.00 79.31 93 TRP A C 1
ATOM 818 O O . TRP A 1 93 ? -2.991 -10.862 2.967 1.00 79.31 93 TRP A O 1
ATOM 828 N N . SER A 1 94 ? -4.594 -11.666 4.319 1.00 81.62 94 SER A N 1
ATOM 829 C CA . SER A 1 94 ? -5.147 -12.599 3.330 1.00 81.62 94 SER A CA 1
ATOM 830 C C . SER A 1 94 ? -5.681 -11.869 2.091 1.00 81.62 94 SER A C 1
ATOM 832 O O . SER A 1 94 ? -5.393 -12.267 0.966 1.00 81.62 94 SER A O 1
ATOM 834 N N . LYS A 1 95 ? -6.400 -10.756 2.282 1.00 76.50 95 LYS A N 1
ATOM 835 C CA . LYS A 1 95 ? -6.959 -9.959 1.179 1.00 76.50 95 LYS A CA 1
ATOM 836 C C . LYS A 1 95 ? -5.887 -9.191 0.416 1.00 76.50 95 LYS A C 1
ATOM 838 O O . LYS A 1 95 ? -5.944 -9.129 -0.802 1.00 76.50 95 LYS A O 1
ATOM 843 N N . TRP A 1 96 ? -4.886 -8.666 1.117 1.00 80.69 96 TRP A N 1
ATOM 844 C CA . TRP A 1 96 ? -3.723 -8.037 0.497 1.00 80.69 96 TRP A CA 1
ATOM 845 C C . TRP A 1 96 ? -2.942 -9.028 -0.370 1.00 80.69 96 TRP A C 1
ATOM 847 O O . TRP A 1 96 ? -2.611 -8.709 -1.508 1.00 80.69 96 TRP A O 1
ATOM 857 N N . LEU A 1 97 ? -2.731 -10.256 0.114 1.00 81.00 97 LEU A N 1
ATOM 858 C CA . LEU A 1 97 ? -2.097 -11.313 -0.672 1.00 81.00 97 LEU A CA 1
ATOM 859 C C . LEU A 1 97 ? -2.920 -11.659 -1.922 1.00 81.00 97 LEU A C 1
ATOM 861 O O . LEU A 1 97 ? -2.358 -11.784 -3.005 1.00 81.00 97 LEU A O 1
ATOM 865 N N . GLN A 1 98 ? -4.249 -11.752 -1.804 1.00 78.88 98 GLN A N 1
ATOM 866 C CA . GLN A 1 98 ? -5.127 -11.940 -2.964 1.00 78.88 98 GLN A CA 1
ATOM 867 C C . GLN A 1 98 ? -4.998 -10.793 -3.972 1.00 78.88 98 GLN A C 1
ATOM 869 O O . GLN A 1 98 ? -4.909 -11.056 -5.169 1.00 78.88 98 GLN A O 1
ATOM 874 N N . SER A 1 99 ? -4.924 -9.540 -3.510 1.00 78.75 99 SER A N 1
ATOM 875 C CA . SER A 1 99 ? -4.672 -8.383 -4.376 1.00 78.75 99 SER A CA 1
ATOM 876 C C . SER A 1 99 ? -3.326 -8.472 -5.086 1.00 78.75 99 SER A C 1
ATOM 878 O O . SER A 1 99 ? -3.253 -8.128 -6.263 1.00 78.75 99 SER A O 1
ATOM 880 N N . LEU A 1 100 ? -2.271 -8.948 -4.417 1.00 80.31 100 LEU A N 1
ATOM 881 C CA . LEU A 1 100 ? -0.964 -9.157 -5.046 1.00 80.31 100 LEU A CA 1
ATOM 882 C C . LEU A 1 100 ? -1.005 -10.248 -6.115 1.00 80.31 100 LEU A C 1
ATOM 884 O O . LEU A 1 100 ? -0.446 -10.061 -7.191 1.00 80.31 100 LEU A O 1
ATOM 888 N N . ILE A 1 101 ? -1.697 -11.357 -5.852 1.00 80.19 101 ILE A N 1
ATOM 889 C CA . ILE A 1 101 ? -1.8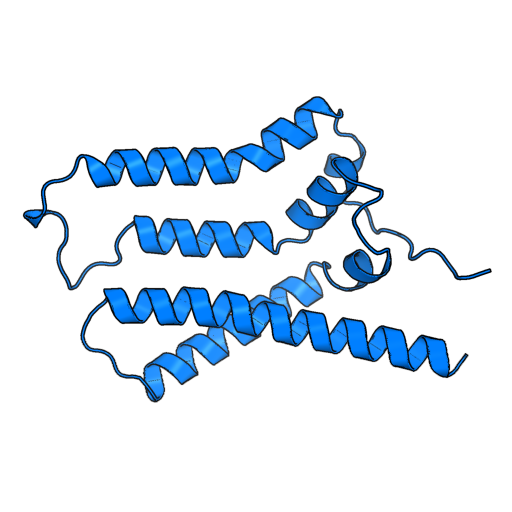71 -12.428 -6.840 1.00 80.19 101 ILE A CA 1
ATOM 890 C C . ILE A 1 101 ? -2.640 -11.895 -8.055 1.00 80.19 101 ILE A C 1
ATOM 892 O O . ILE A 1 101 ? -2.184 -12.060 -9.183 1.00 80.19 101 ILE A O 1
ATOM 896 N N . PHE A 1 102 ? -3.755 -11.188 -7.839 1.00 78.75 102 PHE A N 1
ATOM 897 C CA . PHE A 1 102 ? -4.527 -10.559 -8.918 1.00 78.75 102 PHE A CA 1
ATOM 898 C C . PHE A 1 102 ? -3.703 -9.548 -9.713 1.00 78.75 102 PHE A C 1
ATOM 900 O O . PHE A 1 102 ? -3.764 -9.526 -10.937 1.00 78.75 102 PHE A O 1
ATOM 907 N N . THR A 1 103 ? -2.909 -8.738 -9.019 1.00 80.06 103 THR A N 1
ATOM 908 C CA . THR A 1 103 ? -1.965 -7.798 -9.627 1.00 80.06 103 THR A CA 1
ATOM 909 C C . THR A 1 103 ? -0.962 -8.525 -10.518 1.00 80.06 103 THR A C 1
ATOM 911 O O . THR A 1 103 ? -0.746 -8.110 -11.651 1.00 80.06 103 THR A O 1
ATOM 914 N N . GLY A 1 104 ? -0.377 -9.626 -10.039 1.00 76.19 104 GLY A N 1
ATOM 915 C CA . GLY A 1 104 ? 0.551 -10.442 -10.820 1.00 76.19 104 GLY A CA 1
ATOM 916 C C . GLY A 1 104 ? -0.104 -11.029 -12.070 1.00 76.19 104 GLY A C 1
ATOM 917 O O . GLY A 1 104 ? 0.461 -10.941 -13.157 1.00 76.19 104 GLY A O 1
ATOM 918 N N . VAL A 1 105 ? -1.325 -11.555 -11.944 1.00 78.25 105 VAL A N 1
ATOM 919 C CA . VAL A 1 105 ? -2.102 -12.075 -13.083 1.00 78.25 105 VAL A CA 1
ATOM 920 C C . VAL A 1 105 ? -2.411 -10.968 -14.094 1.00 78.25 105 VAL A C 1
ATOM 922 O O . VAL A 1 105 ? -2.185 -11.155 -15.285 1.00 78.25 105 VAL A O 1
ATOM 925 N N . LEU A 1 106 ? -2.873 -9.799 -13.640 1.00 78.25 106 LEU A N 1
ATOM 926 C CA . LEU A 1 106 ? -3.138 -8.647 -14.508 1.00 78.25 106 LEU A CA 1
ATOM 927 C C . LEU A 1 106 ? -1.877 -8.163 -15.215 1.00 78.25 106 LEU A C 1
ATOM 929 O O . LEU A 1 106 ? -1.925 -7.850 -16.398 1.00 78.25 106 LEU A O 1
ATOM 933 N N . PHE A 1 107 ? -0.747 -8.140 -14.513 1.00 77.62 107 PHE A N 1
ATOM 934 C CA . PHE A 1 107 ? 0.533 -7.785 -15.104 1.00 77.62 107 PHE A CA 1
ATOM 935 C C . PHE A 1 107 ? 0.935 -8.767 -16.210 1.00 77.62 107 PHE A C 1
ATOM 937 O O . PHE A 1 107 ? 1.319 -8.333 -17.294 1.00 77.62 107 PHE A O 1
ATOM 944 N N . ILE A 1 108 ? 0.780 -10.077 -15.985 1.00 74.56 108 ILE A N 1
ATOM 945 C CA . ILE A 1 108 ? 1.011 -11.094 -17.022 1.00 74.56 108 ILE A CA 1
ATOM 946 C C . ILE A 1 108 ? 0.086 -10.858 -18.224 1.00 74.56 108 ILE A C 1
ATOM 948 O O . ILE A 1 108 ? 0.558 -10.851 -19.356 1.00 74.56 108 ILE A O 1
ATOM 952 N N . ILE A 1 109 ? -1.208 -10.613 -17.996 1.00 76.31 109 ILE A N 1
ATOM 953 C CA . ILE A 1 109 ? -2.175 -10.319 -19.066 1.00 76.31 109 ILE A CA 1
ATOM 954 C C . ILE A 1 109 ? -1.755 -9.069 -19.847 1.00 76.31 109 ILE A C 1
ATOM 956 O O . ILE A 1 109 ? -1.712 -9.113 -21.074 1.00 76.31 109 ILE A O 1
ATOM 960 N N . PHE A 1 110 ? -1.392 -7.976 -19.169 1.00 74.31 110 PHE A N 1
ATOM 961 C CA . PHE A 1 110 ? -0.914 -6.769 -19.845 1.00 74.31 110 PHE A CA 1
ATOM 962 C C . PHE A 1 110 ? 0.338 -7.037 -20.668 1.00 74.31 110 PHE A C 1
ATOM 964 O O . PHE A 1 110 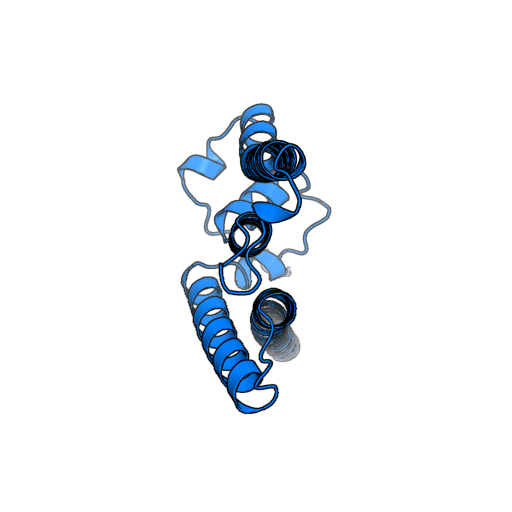? 0.418 -6.550 -21.785 1.00 74.31 110 PHE A O 1
ATOM 971 N N . ARG A 1 111 ? 1.261 -7.876 -20.195 1.00 69.94 111 ARG A N 1
ATOM 972 C CA . ARG A 1 111 ? 2.442 -8.262 -20.977 1.00 69.94 111 ARG A CA 1
ATOM 973 C C . ARG A 1 111 ? 2.117 -9.124 -22.195 1.00 69.94 111 ARG A C 1
ATOM 975 O O . ARG A 1 111 ? 2.834 -9.036 -23.185 1.00 69.94 111 ARG A O 1
ATOM 982 N N . LEU A 1 112 ? 1.068 -9.945 -22.134 1.00 73.19 112 LEU A N 1
ATOM 983 C CA . LEU A 1 112 ? 0.636 -10.786 -23.254 1.00 73.19 112 LEU A CA 1
ATOM 984 C C . LEU A 1 112 ? -0.116 -9.991 -24.333 1.00 73.19 112 LEU A C 1
ATOM 986 O O . LEU A 1 112 ? 0.049 -10.283 -25.513 1.00 73.19 112 LEU A O 1
ATOM 990 N N . TYR A 1 113 ? -0.924 -8.998 -23.946 1.00 71.75 113 TYR A N 1
ATOM 991 C CA . TYR A 1 113 ? -1.714 -8.178 -24.881 1.00 71.75 113 TYR A CA 1
ATOM 992 C C . TYR A 1 113 ? -0.989 -6.908 -25.348 1.00 71.75 113 TYR A C 1
ATOM 994 O O . TYR A 1 113 ? -1.115 -6.521 -26.506 1.00 71.75 113 TYR A O 1
ATOM 1002 N N . TRP A 1 114 ? -0.210 -6.282 -24.467 1.00 67.00 114 TRP A N 1
ATOM 1003 C CA . TRP A 1 114 ? 0.718 -5.192 -24.766 1.00 67.00 114 TRP A CA 1
ATOM 1004 C C . TRP A 1 114 ? 2.149 -5.709 -24.624 1.00 67.00 114 TRP A C 1
ATOM 1006 O O . TRP A 1 114 ? 2.862 -5.442 -23.645 1.00 67.00 114 TRP A O 1
ATOM 1016 N N . ALA A 1 115 ? 2.572 -6.479 -25.624 1.00 58.59 115 ALA A N 1
ATOM 1017 C CA . ALA A 1 115 ? 3.956 -6.899 -25.775 1.00 58.59 115 ALA A CA 1
ATOM 1018 C C . ALA A 1 115 ? 4.828 -5.692 -26.167 1.00 58.59 115 ALA A C 1
ATOM 1020 O O . ALA A 1 115 ? 5.276 -5.561 -27.302 1.00 58.59 115 ALA A O 1
ATOM 1021 N N . ASP A 1 116 ? 5.046 -4.782 -25.222 1.00 57.06 116 ASP A N 1
ATOM 1022 C CA . ASP A 1 116 ? 5.892 -3.619 -25.440 1.00 57.06 116 ASP A CA 1
ATOM 1023 C C . ASP A 1 116 ? 7.368 -4.014 -25.367 1.00 57.06 116 ASP A C 1
ATOM 1025 O O . ASP A 1 116 ? 7.795 -4.748 -24.463 1.00 57.06 116 ASP A O 1
ATOM 1029 N N . THR A 1 117 ? 8.133 -3.493 -26.326 1.00 56.44 117 THR A N 1
ATOM 1030 C CA . THR A 1 117 ? 9.586 -3.652 -26.478 1.00 56.44 117 THR A CA 1
ATOM 1031 C C . THR A 1 117 ? 10.388 -2.709 -25.578 1.00 56.44 117 THR A C 1
ATOM 1033 O O . THR A 1 117 ? 11.575 -2.942 -25.377 1.00 56.44 117 THR A O 1
ATOM 1036 N N . CYS A 1 118 ? 9.756 -1.677 -25.003 1.00 58.38 118 CYS A N 1
ATOM 1037 C CA . CYS A 1 118 ? 10.415 -0.671 -24.169 1.00 58.38 118 CYS A CA 1
ATOM 1038 C C . CYS A 1 118 ? 10.028 -0.799 -22.687 1.00 58.38 118 CYS A C 1
ATOM 1040 O O . CYS A 1 118 ? 8.848 -0.880 -22.329 1.00 58.38 118 CYS A O 1
ATOM 1042 N N . LEU A 1 119 ? 11.030 -0.763 -21.804 1.00 58.75 119 LEU A N 1
ATOM 1043 C CA . LEU A 1 119 ? 10.863 -0.941 -20.359 1.00 58.75 119 LEU A CA 1
ATOM 1044 C C . LEU A 1 119 ? 9.987 0.108 -19.679 1.00 58.75 119 LEU A C 1
ATOM 1046 O O . LEU A 1 119 ? 9.337 -0.196 -18.681 1.00 58.75 119 LEU A O 1
ATOM 1050 N N . MET A 1 120 ? 9.943 1.330 -20.215 1.00 58.66 120 MET A N 1
ATOM 1051 C CA . MET A 1 120 ? 9.079 2.384 -19.684 1.00 58.66 120 MET A CA 1
ATOM 1052 C C . MET A 1 120 ? 7.607 1.952 -19.702 1.00 58.66 120 MET A C 1
ATOM 1054 O O . MET A 1 120 ? 6.889 2.180 -18.729 1.00 58.66 120 MET A O 1
ATOM 1058 N N . SER A 1 121 ? 7.175 1.258 -20.757 1.00 64.31 121 SER A N 1
ATOM 1059 C CA . SER A 1 121 ? 5.797 0.781 -20.862 1.00 64.31 121 SER A CA 1
ATOM 1060 C C . SER A 1 121 ? 5.494 -0.350 -19.876 1.00 64.31 121 SER A C 1
ATOM 1062 O O . SER A 1 121 ? 4.443 -0.363 -19.237 1.00 64.31 121 SER A O 1
ATOM 1064 N N . VAL A 1 122 ? 6.462 -1.242 -19.637 1.00 68.00 122 VAL A N 1
ATOM 1065 C CA . VAL A 1 122 ? 6.348 -2.330 -18.646 1.00 68.00 122 VAL A CA 1
ATOM 1066 C C . VAL A 1 122 ? 6.058 -1.786 -17.248 1.00 68.00 122 VAL A C 1
ATOM 1068 O O . VAL A 1 122 ? 5.266 -2.355 -16.498 1.00 68.00 122 VAL A O 1
ATOM 1071 N N . SER A 1 123 ? 6.658 -0.660 -16.883 1.00 65.12 123 SER A N 1
ATOM 1072 C CA . SER A 1 123 ? 6.468 -0.072 -15.557 1.00 65.12 123 SER A CA 1
ATOM 1073 C C . SER A 1 123 ? 5.136 0.632 -15.397 1.00 65.12 123 SER A C 1
ATOM 1075 O O . SER A 1 123 ? 4.521 0.515 -14.336 1.00 65.12 123 SER A O 1
ATOM 1077 N N . PHE A 1 124 ? 4.643 1.291 -16.446 1.00 68.88 124 PHE A N 1
ATOM 1078 C CA . PHE A 1 124 ? 3.270 1.789 -16.455 1.00 68.88 124 PHE A CA 1
ATOM 1079 C C . PHE A 1 124 ? 2.269 0.642 -16.319 1.00 68.88 124 PHE A C 1
ATOM 1081 O O . PHE A 1 124 ? 1.372 0.723 -15.481 1.00 68.88 124 PHE A O 1
ATOM 1088 N N . GLN A 1 125 ? 2.468 -0.459 -17.048 1.00 71.25 125 GLN A N 1
ATOM 1089 C CA . GLN A 1 125 ? 1.640 -1.660 -16.919 1.00 71.25 125 GLN A CA 1
ATOM 1090 C C . GLN A 1 125 ? 1.704 -2.259 -15.507 1.00 71.25 125 GLN A C 1
ATOM 1092 O O . GLN A 1 125 ? 0.677 -2.678 -14.979 1.00 71.25 125 GLN A O 1
ATOM 1097 N N . MET A 1 126 ? 2.877 -2.274 -14.865 1.00 73.50 126 MET A N 1
ATOM 1098 C CA . MET A 1 126 ? 3.046 -2.765 -13.493 1.00 73.50 126 MET A CA 1
ATOM 1099 C C . MET A 1 126 ? 2.297 -1.897 -12.478 1.00 73.50 126 MET A C 1
ATOM 1101 O O . MET A 1 126 ? 1.524 -2.421 -11.677 1.00 73.50 126 MET A O 1
ATOM 1105 N N . VAL A 1 127 ? 2.483 -0.573 -12.518 1.00 73.19 127 VAL A N 1
ATOM 1106 C CA . VAL A 1 127 ? 1.767 0.362 -11.634 1.00 73.19 127 VAL A CA 1
ATOM 1107 C C . VAL A 1 127 ? 0.261 0.253 -11.859 1.00 73.19 127 VAL A C 1
ATOM 1109 O O . VAL A 1 127 ? -0.504 0.155 -10.899 1.00 73.19 127 VAL A O 1
ATOM 1112 N N . PHE A 1 128 ? -0.170 0.199 -13.118 1.00 76.19 128 PHE A N 1
ATOM 1113 C CA . PHE A 1 128 ? -1.576 0.059 -13.471 1.00 76.19 128 PHE A CA 1
ATOM 1114 C C . PHE A 1 128 ? -2.163 -1.272 -12.982 1.00 76.19 128 PHE A C 1
ATOM 1116 O O . PHE A 1 128 ? -3.241 -1.279 -12.391 1.00 76.19 128 PHE A O 1
ATOM 1123 N N . ALA A 1 129 ? -1.436 -2.385 -13.124 1.00 77.94 129 ALA A N 1
ATOM 1124 C CA . ALA A 1 129 ? -1.840 -3.687 -12.596 1.00 77.94 129 ALA A CA 1
ATOM 1125 C C . ALA A 1 129 ? -1.983 -3.680 -11.070 1.00 77.94 129 ALA A C 1
ATOM 1127 O O . ALA A 1 129 ? -2.956 -4.234 -10.557 1.00 77.94 129 ALA A O 1
ATOM 1128 N N . ILE A 1 130 ? -1.059 -3.031 -10.348 1.00 77.50 130 ILE A N 1
ATOM 1129 C CA . ILE A 1 130 ? -1.124 -2.897 -8.882 1.00 77.50 130 ILE A CA 1
ATOM 1130 C C . ILE A 1 130 ? -2.374 -2.112 -8.483 1.00 77.50 130 ILE A C 1
ATOM 1132 O O . ILE A 1 130 ? -3.146 -2.557 -7.629 1.00 77.50 130 ILE A O 1
ATOM 1136 N N . LEU A 1 131 ? -2.598 -0.958 -9.116 1.00 79.00 131 LEU A N 1
ATOM 1137 C CA . LEU A 1 131 ? -3.750 -0.108 -8.832 1.00 79.00 131 LEU A CA 1
ATOM 1138 C C . LEU A 1 131 ? -5.064 -0.834 -9.132 1.00 79.00 131 LEU A C 1
ATOM 1140 O O . LEU A 1 131 ? -5.972 -0.830 -8.298 1.00 79.00 131 LEU A O 1
ATOM 1144 N N . LEU A 1 132 ? -5.162 -1.491 -10.288 1.00 79.50 132 LEU A N 1
ATOM 1145 C CA . LEU A 1 132 ? -6.380 -2.158 -10.738 1.00 79.50 132 LEU A CA 1
ATOM 1146 C C . LEU A 1 132 ? -6.665 -3.424 -9.923 1.00 79.50 132 LEU A C 1
ATOM 1148 O O . LEU A 1 132 ? -7.781 -3.597 -9.438 1.00 79.50 132 LEU A O 1
ATOM 1152 N N . GLY A 1 133 ? -5.656 -4.270 -9.696 1.00 75.25 133 GLY A N 1
ATOM 1153 C CA . GLY A 1 133 ? -5.779 -5.487 -8.894 1.00 75.25 133 GLY A CA 1
ATOM 1154 C C . GLY A 1 133 ? -6.203 -5.186 -7.461 1.00 75.25 133 GLY A C 1
ATOM 1155 O O . GLY A 1 133 ? -7.137 -5.803 -6.941 1.00 75.25 133 GLY A O 1
ATOM 1156 N N . TYR A 1 134 ? -5.594 -4.175 -6.838 1.00 76.06 134 TYR A N 1
ATOM 1157 C CA . TYR A 1 134 ? -6.006 -3.743 -5.509 1.00 76.06 134 TYR A CA 1
ATOM 1158 C C . TYR A 1 134 ? -7.423 -3.158 -5.501 1.00 76.06 134 TYR A C 1
ATOM 1160 O O . TYR A 1 134 ? -8.225 -3.523 -4.642 1.00 76.06 134 TYR A O 1
ATOM 1168 N N . SER A 1 135 ? -7.764 -2.305 -6.470 1.00 79.69 135 SER A N 1
ATOM 1169 C CA . SER A 1 135 ? -9.092 -1.684 -6.572 1.00 79.69 135 SER A CA 1
ATOM 1170 C C . SER A 1 135 ? -10.208 -2.712 -6.761 1.00 79.69 135 SER A C 1
ATOM 1172 O O . SER A 1 135 ? -11.243 -2.612 -6.106 1.00 79.69 135 SER A O 1
ATOM 1174 N N . LEU A 1 136 ? -9.993 -3.736 -7.592 1.00 79.56 136 LEU A N 1
ATOM 1175 C CA . LEU A 1 136 ? -10.973 -4.796 -7.847 1.00 79.56 136 LEU A CA 1
ATOM 1176 C C . LEU A 1 136 ? -11.250 -5.635 -6.601 1.00 79.56 136 LEU A C 1
ATOM 1178 O O . LEU A 1 136 ? -12.409 -5.854 -6.245 1.00 79.56 136 LEU A O 1
ATOM 1182 N N . VAL A 1 137 ? -10.198 -6.068 -5.904 1.00 77.69 137 VAL A N 1
ATOM 1183 C CA . VAL A 1 137 ? -10.348 -6.834 -4.661 1.00 77.69 137 VAL A CA 1
ATOM 1184 C C . VAL A 1 137 ? -11.020 -5.976 -3.589 1.00 77.69 137 VAL A C 1
ATOM 1186 O O . VAL A 1 137 ? -11.927 -6.446 -2.897 1.00 77.69 137 VAL A O 1
ATOM 1189 N N . GLN A 1 138 ? -10.641 -4.699 -3.489 1.00 73.88 138 GLN A N 1
ATOM 1190 C CA . GLN A 1 138 ? -11.264 -3.762 -2.558 1.00 73.88 138 GLN A CA 1
ATOM 1191 C C . GLN A 1 138 ? -12.759 -3.583 -2.836 1.00 73.88 138 GLN A C 1
ATOM 1193 O O . GLN A 1 138 ? -13.586 -3.692 -1.926 1.00 73.88 138 GLN A O 1
ATOM 1198 N N . PHE A 1 139 ? -13.108 -3.374 -4.104 1.00 80.25 139 PHE A N 1
ATOM 1199 C CA . PHE A 1 139 ? -14.482 -3.227 -4.560 1.00 80.25 139 PHE A CA 1
ATOM 1200 C C . PHE A 1 139 ? -15.313 -4.485 -4.291 1.00 80.25 139 PHE A C 1
ATOM 1202 O O . PHE A 1 139 ? -16.396 -4.381 -3.718 1.00 80.25 139 PHE A O 1
ATOM 1209 N N . TYR A 1 140 ? -14.793 -5.675 -4.612 1.00 80.69 140 TYR A N 1
ATOM 1210 C CA . TYR A 1 140 ? -15.474 -6.949 -4.360 1.00 80.69 140 TYR A CA 1
ATOM 1211 C C . TYR A 1 140 ? -15.848 -7.119 -2.883 1.00 80.69 140 TYR A C 1
ATOM 1213 O O . TYR A 1 140 ? -16.987 -7.453 -2.547 1.00 80.69 140 TYR A O 1
ATOM 1221 N N . TYR A 1 141 ? -14.910 -6.848 -1.976 1.00 73.06 141 TYR A N 1
ATOM 1222 C CA . TYR A 1 141 ? -15.163 -6.989 -0.546 1.00 73.06 141 TYR A CA 1
ATOM 1223 C C . TYR A 1 141 ? -16.074 -5.903 0.018 1.00 73.06 141 TYR A C 1
ATOM 1225 O O . TYR A 1 141 ? -16.905 -6.210 0.874 1.00 73.06 141 TYR A O 1
ATOM 1233 N N . TRP A 1 142 ? -15.956 -4.664 -0.460 1.00 76.75 142 TRP A N 1
ATOM 1234 C CA . TRP A 1 142 ? -16.892 -3.597 -0.113 1.00 76.75 142 TRP A CA 1
ATOM 1235 C C . TRP A 1 142 ? -18.320 -3.939 -0.559 1.00 76.75 142 TRP A C 1
ATOM 1237 O O . TRP A 1 142 ? -19.261 -3.829 0.228 1.00 76.75 142 TRP A O 1
ATOM 1247 N N . PHE A 1 143 ? -18.476 -4.429 -1.790 1.00 77.75 143 PHE A N 1
ATOM 1248 C CA . PHE A 1 143 ? -19.759 -4.837 -2.354 1.00 77.75 143 PHE A CA 1
ATOM 1249 C C . PHE A 1 143 ? -20.373 -6.006 -1.574 1.00 77.75 143 PHE A C 1
ATOM 1251 O O . PHE A 1 143 ? -21.539 -5.951 -1.179 1.00 77.75 143 PHE A O 1
ATOM 1258 N N . LYS A 1 144 ? -19.569 -7.027 -1.250 1.00 75.69 144 LYS A N 1
ATOM 1259 C CA . LYS A 1 144 ? -19.997 -8.158 -0.415 1.00 75.69 144 LYS A CA 1
ATOM 1260 C C . LYS A 1 144 ? -20.457 -7.704 0.974 1.00 75.69 144 LYS A C 1
ATOM 1262 O O . LYS A 1 144 ? -21.489 -8.172 1.451 1.00 75.69 144 LYS A O 1
ATOM 1267 N N . ALA A 1 145 ? -19.733 -6.778 1.607 1.00 68.94 145 ALA A N 1
ATOM 1268 C CA . ALA A 1 145 ? -20.115 -6.220 2.905 1.00 68.94 145 ALA A CA 1
ATOM 1269 C C . ALA A 1 145 ? -21.446 -5.451 2.831 1.00 68.94 145 ALA A C 1
ATOM 1271 O O . ALA A 1 145 ? -22.315 -5.644 3.678 1.00 68.94 145 ALA A O 1
ATOM 1272 N N . LYS A 1 146 ? -21.647 -4.638 1.786 1.00 70.44 146 LYS A N 1
ATOM 1273 C CA . LYS A 1 146 ? -22.909 -3.926 1.519 1.00 70.44 146 LYS A CA 1
ATOM 1274 C C . LYS A 1 146 ? -24.102 -4.872 1.349 1.00 70.44 146 LYS A C 1
ATOM 1276 O O . LYS A 1 146 ? -25.155 -4.611 1.923 1.00 70.44 146 LYS A O 1
ATOM 1281 N N . ILE A 1 147 ? -23.944 -5.964 0.598 1.00 74.62 147 ILE A N 1
ATOM 1282 C CA . ILE A 1 147 ? -25.017 -6.954 0.394 1.00 74.62 147 ILE A CA 1
ATOM 1283 C C . ILE A 1 147 ? -25.407 -7.631 1.706 1.00 74.62 147 ILE A C 1
ATOM 1285 O O . ILE A 1 147 ? -26.595 -7.785 1.975 1.00 74.62 147 ILE A O 1
ATOM 1289 N N . LEU A 1 148 ? -24.426 -8.039 2.513 1.00 64.69 148 LEU A N 1
ATOM 1290 C CA . LEU A 1 148 ? -24.683 -8.714 3.787 1.00 64.69 148 LEU A CA 1
ATOM 1291 C C . LEU A 1 148 ? -25.469 -7.823 4.758 1.00 64.69 148 LEU A C 1
ATOM 1293 O O . LEU A 1 148 ? -26.361 -8.317 5.434 1.00 64.69 148 LEU A O 1
ATOM 1297 N N . ILE A 1 149 ? -25.189 -6.518 4.774 1.00 63.69 149 ILE A N 1
ATOM 1298 C CA . ILE A 1 149 ? -25.895 -5.542 5.620 1.00 63.69 149 ILE A CA 1
ATOM 1299 C C . ILE A 1 149 ? -27.330 -5.300 5.145 1.00 63.69 149 ILE A C 1
ATOM 1301 O O . ILE A 1 149 ? -28.209 -5.111 5.967 1.00 63.69 149 ILE A O 1
ATOM 1305 N N . ASN A 1 150 ? -27.589 -5.303 3.836 1.00 62.25 150 ASN A N 1
ATOM 1306 C CA . ASN A 1 150 ? -28.950 -5.118 3.319 1.00 62.25 150 ASN A CA 1
ATOM 1307 C C . ASN A 1 150 ? -29.839 -6.367 3.484 1.00 62.25 150 ASN A C 1
ATOM 1309 O O . ASN A 1 150 ? -31.028 -6.300 3.184 1.00 62.25 150 ASN A O 1
ATOM 1313 N N . ARG A 1 151 ? -29.269 -7.508 3.891 1.00 57.00 151 ARG A N 1
ATOM 1314 C CA . ARG A 1 151 ? -29.982 -8.782 4.081 1.00 57.00 151 ARG A CA 1
ATOM 1315 C C . ARG A 1 151 ? -30.252 -9.135 5.550 1.00 57.00 151 ARG A C 1
ATOM 1317 O O . ARG A 1 151 ? -30.929 -10.134 5.775 1.00 57.00 151 ARG A O 1
ATOM 1324 N N . GLY A 1 152 ? -29.713 -8.381 6.510 1.00 50.19 152 GLY A N 1
ATOM 1325 C CA . GLY A 1 152 ? -29.905 -8.585 7.953 1.00 50.19 152 GLY A CA 1
ATOM 1326 C C . GLY A 1 152 ? -30.520 -7.362 8.605 1.00 50.19 152 GLY A C 1
ATOM 1327 O O . GLY A 1 152 ? -31.327 -7.558 9.534 1.00 50.19 152 GLY A O 1
#

Foldseek 3Di:
DPPQQDQPDDVVLVPDDLVVLVVVLCVLVVVLVVLCVVQVPDDPVVDDQPDDRVNLVSLLVSLLVCLALSVVSSVCSNCVPPDDSLVSVQRDPVNSVQLVVQLVVQLVVCCVVVVDPTVVVSSVSSNVSSVVSSVVSSVVSVVVVVVVVVVD

Radius of gyration: 18.51 Å; chains: 1; bounding box: 54×25×48 Å

pLDDT: mean 74.51, std 10.6, range [39.0, 93.62]

Sequence (152 aa):
MREVAKINWIAWIKNLKPWQVWIISLLPLIMVFMIETYFYQKPLSYWNENRLDGRQITMGLYFMWLFTPIEAQLRYRRFPRQMPNYQYQVATWSKWLQSLIFTGVLFIIFRLYWADTCLMSVSFQMVFAILLGYSLVQFYYWFKAKILINRG

Secondary structure (DSSP, 8-state):
----------HHHHT--HHHHHHHHHHHHHHHHHHHHHHHTS-GGG--TTS--HHHHHHHHHHHHHTSHHHHHHHHHH-TTTS-THHHHH--HHHHHHHHHHHHHHHHHHHHHS--SSHHHHHHHHHHHHHHHHHHHHHHHHHHHHHHHHT-

Organism: NCBI:txid1505726